Protein AF-A0A833W4U7-F1 (afdb_monomer_lite)

Radius of gyration: 26.07 Å; chains: 1; bounding box: 66×63×55 Å

Structure (mmCIF, N/CA/C/O backbone):
data_AF-A0A833W4U7-F1
#
_entry.id   AF-A0A833W4U7-F1
#
loop_
_atom_site.group_PDB
_atom_site.id
_atom_site.type_symbol
_atom_site.label_atom_id
_atom_site.label_alt_id
_atom_site.label_comp_id
_atom_site.label_asym_id
_atom_site.label_entity_id
_atom_site.label_seq_id
_atom_site.pdbx_PDB_ins_code
_atom_site.Cartn_x
_atom_site.Cartn_y
_atom_site.Cartn_z
_atom_site.occupancy
_atom_site.B_iso_or_equiv
_atom_site.auth_seq_id
_atom_site.auth_comp_id
_atom_site.auth_asym_id
_atom_site.auth_atom_id
_atom_site.pdbx_PDB_model_num
ATOM 1 N N . MET A 1 1 ? 16.960 50.037 26.864 1.00 48.12 1 MET A N 1
ATOM 2 C CA . MET A 1 1 ? 17.198 49.458 25.520 1.00 48.12 1 MET A CA 1
ATOM 3 C C . MET A 1 1 ? 17.362 47.938 25.607 1.00 48.12 1 MET A C 1
ATOM 5 O O . MET A 1 1 ? 18.476 47.446 25.535 1.00 48.12 1 MET A O 1
ATOM 9 N N . ARG A 1 2 ? 16.280 47.181 25.838 1.00 50.53 2 ARG A N 1
ATOM 10 C CA . ARG A 1 2 ? 16.317 45.699 25.895 1.00 50.53 2 ARG A CA 1
ATOM 11 C C . ARG A 1 2 ? 15.003 45.027 25.456 1.00 50.53 2 ARG A C 1
ATOM 13 O O . ARG A 1 2 ? 14.808 43.851 25.710 1.00 50.53 2 ARG A O 1
ATOM 20 N N . ALA A 1 3 ? 14.108 45.773 24.803 1.00 47.53 3 ALA A N 1
ATOM 21 C CA . ALA A 1 3 ? 12.768 45.298 24.440 1.00 47.53 3 ALA A CA 1
ATOM 22 C C . ALA A 1 3 ? 12.472 45.336 22.927 1.00 47.53 3 ALA A C 1
ATOM 24 O O . ALA A 1 3 ? 11.392 44.942 22.513 1.00 47.53 3 ALA A O 1
ATOM 25 N N . LEU A 1 4 ? 13.416 45.790 22.090 1.00 47.94 4 LEU A N 1
ATOM 26 C CA . LEU A 1 4 ? 13.201 45.953 20.641 1.00 47.94 4 LEU A CA 1
ATOM 27 C C . LEU A 1 4 ? 13.867 44.869 19.778 1.00 47.94 4 LEU A C 1
ATOM 29 O O . LEU A 1 4 ? 13.589 44.787 18.589 1.00 47.94 4 LEU A O 1
ATOM 33 N N . THR A 1 5 ? 14.696 43.998 20.357 1.00 47.94 5 THR A N 1
ATOM 34 C CA . THR A 1 5 ? 15.354 42.891 19.638 1.00 47.94 5 THR A CA 1
ATOM 35 C C . THR A 1 5 ? 14.557 41.584 19.645 1.00 47.94 5 THR A C 1
ATOM 37 O O . THR A 1 5 ? 14.839 40.706 18.838 1.00 47.94 5 THR A O 1
ATOM 40 N N . GLY A 1 6 ? 13.544 41.446 20.509 1.00 42.03 6 GLY A N 1
ATOM 41 C CA . GLY A 1 6 ? 12.733 40.224 20.604 1.00 42.03 6 GLY A CA 1
ATOM 42 C C . GLY A 1 6 ? 11.617 40.114 19.559 1.0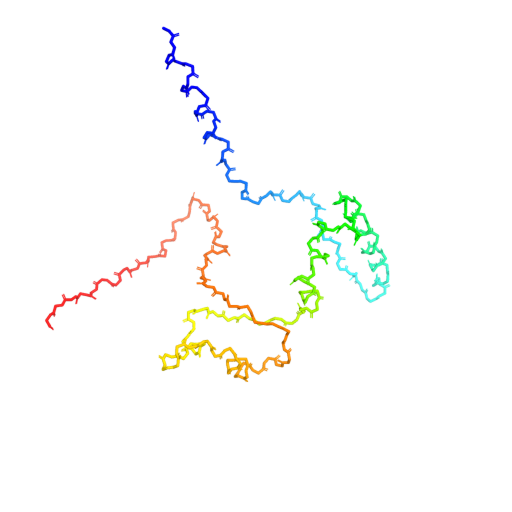0 42.03 6 GLY A C 1
ATOM 43 O O . GLY A 1 6 ? 11.204 39.008 19.228 1.00 42.03 6 GLY A O 1
ATOM 44 N N . LEU A 1 7 ? 11.145 41.240 19.009 1.00 46.03 7 LEU A N 1
ATOM 45 C CA . LEU A 1 7 ? 10.018 41.231 18.068 1.00 46.03 7 LEU A CA 1
ATOM 46 C C . LEU A 1 7 ? 10.427 40.878 16.629 1.00 46.03 7 LEU A C 1
ATOM 48 O O . LEU A 1 7 ? 9.620 40.325 15.892 1.00 46.03 7 LEU A O 1
ATOM 52 N N . TYR A 1 8 ? 11.674 41.144 16.227 1.00 44.81 8 TYR A N 1
ATOM 53 C CA . TYR A 1 8 ? 12.129 40.882 14.854 1.00 44.81 8 TYR A CA 1
ATOM 54 C C . TYR A 1 8 ? 12.383 39.397 14.563 1.00 44.81 8 TYR A C 1
ATOM 56 O O . TYR A 1 8 ? 12.218 38.957 13.428 1.00 44.81 8 TYR A O 1
ATOM 64 N N . LEU A 1 9 ? 12.729 38.605 15.582 1.00 46.12 9 LEU A N 1
ATOM 65 C CA . LEU A 1 9 ? 12.967 37.165 15.425 1.00 46.12 9 LEU A CA 1
ATOM 66 C C . LEU A 1 9 ? 11.673 36.344 15.338 1.00 46.12 9 LEU A C 1
ATOM 68 O O . LEU A 1 9 ? 11.691 35.241 14.801 1.00 46.12 9 LEU A O 1
ATOM 72 N N . SER A 1 10 ? 10.545 36.876 15.818 1.00 47.38 10 SER A N 1
ATOM 73 C CA . SER A 1 10 ? 9.268 36.155 15.777 1.00 47.38 10 SER A CA 1
ATOM 74 C C . SER A 1 10 ? 8.537 36.347 14.444 1.00 47.38 10 SER A C 1
ATOM 76 O O . SER A 1 10 ? 7.997 35.385 13.904 1.00 47.38 10 SER A O 1
ATOM 78 N N . THR A 1 11 ? 8.606 37.534 13.833 1.00 44.72 11 THR A N 1
ATOM 79 C CA . THR A 1 11 ? 7.964 37.782 12.528 1.00 44.72 11 THR A CA 1
ATOM 80 C C . THR A 1 11 ? 8.690 37.094 11.366 1.00 44.72 11 THR A C 1
ATOM 82 O O . THR A 1 11 ? 8.047 36.703 10.395 1.00 44.72 11 THR A O 1
ATOM 85 N N . ALA A 1 12 ? 10.007 36.881 11.470 1.00 45.41 12 ALA A N 1
ATOM 86 C CA . ALA A 1 12 ? 10.773 36.136 10.465 1.00 45.41 12 ALA A CA 1
ATOM 87 C C . ALA A 1 12 ? 10.444 34.630 10.460 1.00 45.41 12 ALA A C 1
ATOM 89 O O . ALA A 1 12 ? 10.507 33.988 9.415 1.00 45.41 12 ALA A O 1
ATOM 90 N N . CYS A 1 13 ? 10.043 34.072 11.608 1.00 42.56 13 CYS A N 1
ATOM 91 C CA . CYS A 1 13 ? 9.718 32.650 11.732 1.00 42.56 13 CYS A CA 1
ATOM 92 C C . CYS A 1 13 ? 8.318 32.318 11.175 1.00 42.56 13 CYS A C 1
ATOM 94 O O . CYS A 1 13 ? 8.082 31.221 10.675 1.00 42.56 13 CYS A O 1
ATOM 96 N N . CYS A 1 14 ? 7.395 33.284 11.192 1.00 44.03 14 CYS A N 1
ATOM 97 C CA . CYS A 1 14 ? 6.010 33.063 10.765 1.00 44.03 14 CYS A CA 1
ATOM 98 C C . CYS A 1 14 ? 5.773 33.192 9.249 1.00 44.03 14 CYS A C 1
ATOM 100 O O . CYS A 1 14 ? 4.715 32.785 8.779 1.00 44.03 14 CYS A O 1
ATOM 102 N N . LEU A 1 15 ? 6.725 33.719 8.468 1.00 42.41 15 LEU A N 1
ATOM 103 C CA . LEU A 1 15 ? 6.585 33.839 7.004 1.00 42.41 15 LEU A CA 1
ATOM 104 C C . LEU A 1 15 ? 7.167 32.649 6.220 1.00 42.41 15 LEU A C 1
ATOM 106 O O . LEU A 1 15 ? 6.904 32.529 5.027 1.00 42.41 15 LEU A O 1
ATOM 110 N N . PHE A 1 16 ? 7.905 31.750 6.880 1.00 44.34 16 PHE A N 1
ATOM 111 C CA . PHE A 1 16 ? 8.510 30.563 6.257 1.00 44.34 16 PHE A CA 1
ATOM 112 C C . PHE A 1 16 ? 7.747 29.259 6.507 1.00 44.34 16 PHE A C 1
ATOM 114 O O . PHE A 1 16 ? 8.190 28.196 6.090 1.00 44.34 16 PHE A O 1
ATOM 121 N N . SER A 1 17 ? 6.576 29.323 7.140 1.00 46.34 17 SER A N 1
ATOM 122 C CA . SER A 1 17 ? 5.628 28.203 7.146 1.00 46.34 17 SER A CA 1
ATOM 123 C C . SER A 1 17 ? 4.659 28.338 5.972 1.00 46.34 17 SER A C 1
ATOM 125 O O . SER A 1 17 ? 3.443 28.302 6.139 1.00 46.34 17 SER A O 1
ATOM 127 N N . GLN A 1 18 ? 5.200 28.537 4.768 1.00 48.88 18 GLN A N 1
ATOM 128 C CA . GLN A 1 18 ? 4.461 28.178 3.568 1.00 48.88 18 GLN A CA 1
ATOM 129 C C . GLN A 1 18 ? 4.482 26.659 3.524 1.00 48.88 18 GLN A C 1
ATOM 131 O O . GLN A 1 18 ? 5.522 26.031 3.353 1.00 48.88 18 GLN A O 1
ATOM 136 N N . THR A 1 19 ? 3.319 26.085 3.787 1.00 45.78 19 THR A N 1
ATOM 137 C CA . THR A 1 19 ? 2.992 24.697 3.505 1.00 45.78 19 THR A CA 1
ATOM 138 C C . THR A 1 19 ? 3.565 24.311 2.143 1.00 45.78 19 THR A C 1
ATOM 140 O O . THR A 1 19 ? 3.037 24.743 1.119 1.00 45.78 19 THR A O 1
ATOM 143 N N . LEU A 1 20 ? 4.632 23.507 2.132 1.00 44.91 20 LEU A N 1
ATOM 144 C CA . LEU A 1 20 ? 5.061 22.753 0.957 1.00 44.91 20 LEU A CA 1
ATOM 145 C C . LEU A 1 20 ? 3.988 21.693 0.696 1.00 44.91 20 LEU A C 1
ATOM 147 O O . LEU A 1 20 ? 4.096 20.536 1.093 1.00 44.91 20 LEU A O 1
ATOM 151 N N . ALA A 1 21 ? 2.876 22.133 0.121 1.00 44.81 21 ALA A N 1
ATOM 152 C CA . ALA A 1 21 ? 1.907 21.244 -0.473 1.00 44.81 21 ALA A CA 1
ATOM 153 C C . ALA A 1 21 ? 2.504 20.807 -1.812 1.00 44.81 21 ALA A C 1
ATOM 155 O O . ALA A 1 21 ? 2.466 21.580 -2.759 1.00 44.81 21 ALA A O 1
ATOM 156 N N . TRP A 1 22 ? 3.061 19.593 -1.836 1.00 41.66 22 TRP A N 1
ATOM 157 C CA . TRP A 1 22 ? 3.502 18.857 -3.026 1.00 41.66 22 TRP A CA 1
ATOM 158 C C . TRP A 1 22 ? 4.467 19.626 -3.940 1.00 41.66 22 TRP A C 1
ATOM 160 O O . TRP A 1 22 ? 4.044 20.411 -4.784 1.00 41.66 22 TRP A O 1
ATOM 170 N N . ASP A 1 23 ? 5.770 19.346 -3.818 1.00 47.72 23 ASP A N 1
ATOM 171 C CA . ASP A 1 23 ? 6.749 19.803 -4.809 1.00 47.72 23 ASP A CA 1
ATOM 172 C C . ASP A 1 23 ? 6.281 19.398 -6.211 1.00 47.72 23 ASP A C 1
ATOM 174 O O . ASP A 1 23 ? 6.003 18.226 -6.490 1.00 47.72 23 ASP A O 1
ATOM 178 N N . GLN A 1 24 ? 6.149 20.393 -7.087 1.00 47.22 24 GLN A N 1
ATOM 179 C CA . GLN A 1 24 ? 5.761 20.179 -8.469 1.00 47.22 24 GLN A CA 1
ATOM 180 C C . GLN A 1 24 ? 6.850 19.326 -9.124 1.00 47.22 24 GLN A C 1
ATOM 182 O O . GLN A 1 24 ? 8.008 19.736 -9.226 1.00 47.22 24 GLN A O 1
ATOM 187 N N . LYS A 1 25 ? 6.482 18.102 -9.506 1.00 54.19 25 LYS A N 1
ATOM 188 C CA . LYS A 1 25 ? 7.412 17.137 -10.086 1.00 54.19 25 LYS A CA 1
ATOM 189 C C . LYS A 1 25 ? 8.017 17.739 -11.371 1.00 54.19 25 LYS A C 1
ATOM 191 O O . LYS A 1 25 ? 7.241 18.232 -12.191 1.00 54.19 25 LYS A O 1
ATOM 196 N N . PRO A 1 26 ? 9.351 17.742 -11.558 1.00 52.53 26 PRO A N 1
ATOM 197 C CA . PRO A 1 26 ? 9.969 18.317 -12.752 1.00 52.53 26 PRO A CA 1
ATOM 198 C C . PRO A 1 26 ? 9.456 17.652 -14.036 1.00 52.53 26 PRO A C 1
ATOM 200 O O . PRO A 1 26 ? 9.207 16.444 -14.053 1.00 52.53 26 PRO A O 1
ATOM 203 N N . ASP A 1 27 ? 9.345 18.411 -15.127 1.00 48.62 27 ASP A N 1
ATOM 204 C CA . ASP A 1 27 ? 9.022 17.839 -16.437 1.00 48.62 27 ASP A CA 1
ATOM 205 C C . ASP A 1 27 ? 10.078 16.784 -16.827 1.00 48.62 27 ASP A C 1
ATOM 207 O O . ASP A 1 27 ? 11.283 17.039 -16.773 1.00 48.62 27 ASP A O 1
ATOM 211 N N . GLY A 1 28 ? 9.624 15.575 -17.183 1.00 56.00 28 GLY A N 1
ATOM 212 C CA . GLY A 1 28 ? 10.479 14.422 -17.512 1.00 56.00 28 GLY A CA 1
ATOM 213 C C . GLY A 1 28 ? 10.723 13.426 -16.368 1.00 56.00 28 GLY A C 1
ATOM 214 O O . GLY A 1 28 ? 11.429 12.435 -16.560 1.00 56.00 28 GLY A O 1
ATOM 215 N N . TYR A 1 29 ? 10.139 13.642 -15.187 1.00 51.25 29 TYR A N 1
ATOM 216 C CA . TYR A 1 29 ? 10.321 12.757 -14.036 1.00 51.25 29 TYR A CA 1
ATOM 217 C C . TYR A 1 29 ? 9.330 11.565 -14.068 1.00 51.25 29 TYR A C 1
ATOM 219 O O . TYR A 1 29 ? 8.189 11.638 -13.608 1.00 51.25 29 TYR A O 1
ATOM 227 N N . GLU A 1 30 ? 9.838 10.434 -14.565 1.00 62.41 30 GLU A N 1
ATOM 228 C CA . GLU A 1 30 ? 9.412 9.050 -14.272 1.00 62.41 30 GLU A CA 1
ATOM 229 C C . GLU A 1 30 ? 8.052 8.568 -14.795 1.00 62.41 30 GLU A C 1
ATOM 231 O O . GLU A 1 30 ? 7.191 8.132 -14.029 1.00 62.41 30 GLU A O 1
ATOM 236 N N . VAL A 1 31 ? 7.908 8.467 -16.110 1.00 64.19 31 VAL A N 1
ATOM 237 C CA . VAL A 1 31 ? 7.174 7.321 -16.654 1.00 64.19 31 VAL A CA 1
ATOM 238 C C . VAL A 1 31 ? 8.063 6.729 -17.735 1.00 64.19 31 VAL A C 1
ATOM 240 O O . VAL A 1 31 ? 8.285 7.362 -18.759 1.00 64.19 31 VAL A O 1
ATOM 243 N N . ILE A 1 32 ? 8.653 5.551 -17.488 1.00 69.50 32 ILE A N 1
ATOM 244 C CA . ILE A 1 32 ? 9.134 4.752 -18.618 1.00 69.50 32 ILE A CA 1
ATOM 245 C C . ILE A 1 32 ? 7.876 4.331 -19.360 1.00 69.50 32 ILE A C 1
ATOM 247 O O . ILE A 1 32 ? 7.033 3.640 -18.781 1.00 69.50 32 ILE A O 1
ATOM 251 N N . ASP A 1 33 ? 7.755 4.781 -20.605 1.00 79.94 33 ASP A N 1
ATOM 252 C CA . ASP A 1 33 ? 6.638 4.427 -21.470 1.00 79.94 33 ASP A CA 1
ATOM 253 C C . ASP A 1 33 ? 6.445 2.910 -21.507 1.00 79.94 33 ASP A C 1
ATOM 255 O O . ASP A 1 33 ? 7.392 2.132 -21.355 1.00 79.94 33 ASP A O 1
ATOM 259 N N . GLY A 1 34 ? 5.195 2.479 -21.670 1.00 82.94 34 GLY A N 1
ATOM 260 C CA . GLY A 1 34 ? 4.898 1.065 -21.863 1.00 82.94 34 GLY A CA 1
ATOM 261 C C . GLY A 1 34 ? 5.641 0.503 -23.084 1.00 82.94 34 GLY A C 1
ATOM 262 O O . GLY A 1 34 ? 6.046 1.258 -23.965 1.00 82.94 34 GLY A O 1
ATOM 263 N N . PRO A 1 35 ? 5.836 -0.822 -23.162 1.00 89.75 35 PRO A N 1
ATOM 264 C CA . PRO A 1 35 ? 6.422 -1.425 -24.351 1.00 89.75 35 PRO A CA 1
ATOM 265 C C . PRO A 1 35 ? 5.537 -1.153 -25.580 1.00 89.75 35 PRO A C 1
ATOM 267 O O . PRO A 1 35 ? 4.326 -1.356 -25.519 1.00 89.75 35 PRO A O 1
ATOM 270 N N . ASP A 1 36 ? 6.149 -0.757 -26.700 1.00 87.75 36 ASP A N 1
ATOM 271 C CA . ASP A 1 36 ? 5.459 -0.494 -27.979 1.00 87.75 36 ASP A CA 1
ATOM 272 C C . ASP A 1 36 ? 4.732 -1.724 -28.567 1.00 87.75 36 ASP A C 1
ATOM 274 O O . ASP A 1 36 ? 3.884 -1.593 -29.449 1.00 87.75 36 ASP A O 1
ATOM 278 N N . GLY A 1 37 ? 5.061 -2.927 -28.085 1.00 90.12 37 GLY A N 1
ATOM 279 C CA . GLY A 1 37 ? 4.506 -4.191 -28.551 1.00 90.12 37 GLY A CA 1
ATOM 280 C C . GLY A 1 37 ? 5.048 -5.387 -27.760 1.00 90.12 37 GLY A C 1
ATOM 281 O O . GLY A 1 37 ? 5.981 -5.244 -26.963 1.00 90.12 37 GLY A O 1
ATOM 282 N N . PRO A 1 38 ? 4.485 -6.594 -27.940 1.00 92.00 38 PRO A N 1
ATOM 283 C CA . PRO A 1 38 ? 4.936 -7.802 -27.243 1.00 92.00 38 PRO A CA 1
ATOM 284 C C . PRO A 1 38 ? 6.439 -8.095 -27.403 1.00 92.00 38 PRO A C 1
ATOM 286 O O . PRO A 1 38 ? 7.082 -8.582 -26.475 1.00 92.00 38 PRO A O 1
ATOM 289 N N . GLU A 1 39 ? 7.012 -7.768 -28.558 1.00 93.88 39 GLU A N 1
ATOM 290 C CA . GLU A 1 39 ? 8.422 -7.960 -28.901 1.00 93.88 39 GLU A CA 1
ATOM 291 C C . GLU A 1 39 ? 9.380 -7.023 -28.149 1.00 93.88 39 GLU A C 1
ATOM 293 O O . GLU A 1 39 ? 10.552 -7.358 -27.969 1.00 93.88 39 GLU A O 1
ATOM 298 N N . SER A 1 40 ? 8.901 -5.869 -27.669 1.00 91.62 40 SER A N 1
ATOM 299 C CA . SER A 1 40 ? 9.720 -4.886 -26.947 1.00 91.62 40 SER A CA 1
ATOM 300 C C . SER A 1 40 ? 9.668 -5.053 -25.425 1.00 91.62 40 SER A C 1
ATOM 302 O O . SER A 1 40 ? 10.451 -4.423 -24.709 1.00 91.62 40 SER A O 1
ATOM 304 N N . VAL A 1 41 ? 8.830 -5.966 -24.913 1.00 92.81 41 VAL A N 1
ATOM 305 C CA . VAL A 1 41 ? 8.639 -6.226 -23.473 1.00 92.81 41 VAL A CA 1
ATOM 306 C C . VAL A 1 41 ? 9.953 -6.534 -22.757 1.00 92.81 41 VAL A C 1
ATOM 308 O O . VAL A 1 41 ? 10.196 -6.024 -21.663 1.00 92.81 41 VAL A O 1
ATOM 311 N N . ASP A 1 42 ? 10.832 -7.339 -23.353 1.00 94.31 42 ASP A N 1
ATOM 312 C CA . ASP A 1 42 ? 12.094 -7.699 -22.702 1.00 94.31 42 ASP A CA 1
ATOM 313 C C . ASP A 1 42 ? 13.080 -6.528 -22.652 1.00 94.31 42 ASP A C 1
ATOM 315 O O . ASP A 1 42 ? 13.815 -6.378 -21.672 1.00 94.31 42 ASP A O 1
ATOM 319 N N . ALA A 1 43 ? 13.093 -5.675 -23.679 1.00 89.06 43 ALA A N 1
ATOM 320 C CA . ALA A 1 43 ? 13.882 -4.446 -23.668 1.00 89.06 43 ALA A CA 1
ATOM 321 C C . ALA A 1 43 ? 13.349 -3.462 -22.619 1.00 89.06 43 ALA A C 1
ATOM 323 O O . ALA A 1 43 ? 14.121 -2.946 -21.809 1.00 89.06 43 ALA A O 1
ATOM 324 N N . TRP A 1 44 ? 12.029 -3.294 -22.564 1.00 90.25 44 TRP A N 1
ATOM 325 C CA . TRP A 1 44 ? 11.346 -2.485 -21.562 1.00 90.25 44 TRP A CA 1
ATOM 326 C C . TRP A 1 44 ? 11.641 -2.958 -20.127 1.00 90.25 44 TRP A C 1
ATOM 328 O O . TRP A 1 44 ? 12.065 -2.161 -19.291 1.00 90.25 44 TRP A O 1
ATOM 338 N N . ARG A 1 45 ? 11.558 -4.268 -19.843 1.00 91.81 45 ARG A N 1
ATOM 339 C CA . ARG A 1 45 ? 11.909 -4.846 -18.527 1.00 91.81 45 ARG A CA 1
ATOM 340 C C . ARG A 1 45 ? 13.355 -4.564 -18.116 1.00 91.81 45 ARG A C 1
ATOM 342 O O . ARG A 1 45 ? 13.619 -4.288 -16.941 1.00 91.81 45 ARG A O 1
ATOM 349 N N . ARG A 1 46 ? 14.304 -4.636 -19.060 1.00 90.44 46 ARG A N 1
ATOM 350 C CA . ARG A 1 46 ? 15.716 -4.306 -18.797 1.00 90.44 46 ARG A CA 1
ATOM 351 C C . ARG A 1 46 ? 15.879 -2.833 -18.438 1.00 90.44 46 ARG A C 1
ATOM 353 O O . ARG A 1 46 ? 16.529 -2.536 -17.436 1.00 90.44 46 ARG A O 1
ATOM 360 N N . ASN A 1 47 ? 15.246 -1.942 -19.198 1.00 86.69 47 ASN A N 1
ATOM 361 C CA . ASN A 1 47 ? 15.248 -0.508 -18.910 1.00 86.69 47 ASN A CA 1
ATOM 362 C C . ASN A 1 47 ? 14.651 -0.228 -17.527 1.00 86.69 47 ASN A C 1
ATOM 364 O O . ASN A 1 47 ? 15.227 0.533 -16.752 1.00 86.69 47 ASN A O 1
ATOM 368 N N . TRP A 1 48 ? 13.568 -0.921 -17.168 1.00 87.69 48 TRP A N 1
ATOM 369 C CA . TRP A 1 48 ? 12.928 -0.746 -15.868 1.00 87.69 48 TRP A CA 1
ATOM 370 C C . TRP A 1 48 ? 13.798 -1.211 -14.703 1.00 87.69 48 TRP A C 1
ATOM 372 O O . TRP A 1 48 ? 13.908 -0.539 -13.679 1.00 87.69 48 TRP A O 1
ATOM 382 N N . THR A 1 49 ? 14.498 -2.330 -14.890 1.00 89.62 49 THR A N 1
ATOM 383 C CA . THR A 1 49 ? 15.478 -2.835 -13.920 1.00 89.62 49 THR A CA 1
ATOM 384 C C . THR A 1 49 ? 16.638 -1.853 -13.734 1.00 89.62 49 THR A C 1
ATOM 386 O O . THR A 1 49 ? 17.065 -1.608 -12.603 1.00 89.62 49 THR A O 1
ATOM 389 N N . ALA A 1 50 ? 17.138 -1.270 -14.829 1.00 87.88 50 ALA A N 1
ATOM 390 C CA . ALA A 1 50 ? 18.209 -0.279 -14.792 1.00 87.88 50 ALA A CA 1
ATOM 391 C C . ALA A 1 50 ? 17.769 1.004 -14.074 1.00 87.88 50 ALA A C 1
ATOM 393 O O . ALA A 1 50 ? 18.462 1.455 -13.164 1.00 87.88 50 ALA A O 1
ATOM 394 N N . TRP A 1 51 ? 16.597 1.540 -14.418 1.00 86.69 51 TRP A N 1
ATOM 395 C CA . TRP A 1 51 ? 16.025 2.711 -13.753 1.00 86.69 51 TRP A CA 1
ATOM 396 C C . TRP A 1 51 ? 15.799 2.468 -12.260 1.00 86.69 51 TRP A C 1
ATOM 398 O O . TRP A 1 51 ? 16.286 3.245 -11.446 1.00 86.69 51 TRP A O 1
ATOM 408 N N . LYS A 1 52 ? 15.188 1.337 -11.880 1.00 87.69 52 LYS A N 1
ATOM 409 C CA . LYS A 1 52 ? 14.997 0.968 -10.469 1.00 87.69 52 LYS A CA 1
ATOM 410 C C . LYS A 1 52 ? 16.324 0.970 -9.710 1.00 87.69 52 LYS A C 1
ATOM 412 O O . LYS A 1 52 ? 16.395 1.466 -8.591 1.00 87.69 52 LYS A O 1
ATOM 417 N N . LYS A 1 53 ? 17.390 0.423 -10.304 1.00 87.19 53 LYS A N 1
ATOM 418 C CA . LYS A 1 53 ? 18.724 0.435 -9.691 1.00 87.19 53 LYS A CA 1
ATOM 419 C C . LYS A 1 53 ? 19.243 1.861 -9.492 1.00 87.19 53 LYS A C 1
ATOM 421 O O . LYS A 1 53 ? 19.797 2.144 -8.434 1.00 87.19 53 LYS A O 1
ATOM 426 N N . MET A 1 54 ? 19.071 2.733 -10.485 1.00 87.88 54 MET A N 1
ATOM 427 C CA . MET A 1 54 ? 19.474 4.137 -10.388 1.00 87.88 54 MET A CA 1
ATOM 428 C C . MET A 1 54 ? 18.692 4.871 -9.296 1.00 87.88 54 MET A C 1
ATOM 430 O O . MET A 1 54 ? 19.316 5.523 -8.468 1.00 87.88 54 MET A O 1
ATOM 434 N N . GLU A 1 55 ? 17.373 4.688 -9.216 1.00 85.88 55 GLU A N 1
ATOM 435 C CA . GLU A 1 55 ? 16.538 5.318 -8.184 1.00 85.88 55 GLU A CA 1
ATOM 436 C C . GLU A 1 55 ? 16.915 4.897 -6.767 1.00 85.88 55 GLU A C 1
ATOM 438 O O . GLU A 1 55 ? 17.001 5.729 -5.864 1.00 85.88 55 GLU A O 1
ATOM 443 N N . LEU A 1 56 ? 17.200 3.611 -6.551 1.00 86.56 56 LEU A N 1
ATOM 444 C CA . LEU A 1 56 ? 17.663 3.145 -5.244 1.00 86.56 56 LEU A CA 1
ATOM 445 C C . LEU A 1 56 ? 18.994 3.809 -4.854 1.00 86.56 56 LEU A C 1
ATOM 447 O O . LEU A 1 56 ? 19.183 4.157 -3.690 1.00 86.56 56 LEU A O 1
ATOM 451 N N . ILE A 1 57 ? 19.898 4.034 -5.813 1.00 85.62 57 ILE A N 1
ATOM 452 C CA . ILE A 1 57 ? 21.165 4.742 -5.573 1.00 85.62 57 ILE A CA 1
ATOM 453 C C . ILE A 1 57 ? 20.915 6.231 -5.291 1.00 85.62 57 ILE A C 1
ATOM 455 O O . ILE A 1 57 ? 21.444 6.750 -4.306 1.00 85.62 57 ILE A O 1
ATOM 459 N N . THR A 1 58 ? 20.101 6.908 -6.108 1.00 84.88 58 THR A N 1
ATOM 460 C CA . THR A 1 58 ? 19.748 8.333 -5.957 1.00 84.88 58 THR A CA 1
ATOM 461 C C . THR A 1 58 ? 19.132 8.608 -4.589 1.00 84.88 58 THR A C 1
ATOM 463 O O . THR A 1 58 ? 19.565 9.519 -3.882 1.00 84.88 58 THR A O 1
ATOM 466 N N . ASN A 1 59 ? 18.200 7.753 -4.167 1.00 83.81 59 ASN A N 1
ATOM 467 C CA . ASN A 1 59 ? 17.520 7.853 -2.877 1.00 83.81 59 ASN A CA 1
ATOM 468 C C . ASN A 1 59 ? 18.356 7.310 -1.705 1.00 83.81 59 ASN A C 1
ATOM 470 O O . ASN A 1 59 ? 17.864 7.248 -0.580 1.00 83.81 59 ASN A O 1
ATOM 474 N N . ARG A 1 60 ? 19.620 6.920 -1.950 1.00 85.94 60 ARG A N 1
ATOM 475 C CA . ARG A 1 60 ? 20.550 6.344 -0.959 1.00 85.94 60 ARG A CA 1
ATOM 476 C C . ARG A 1 60 ? 19.930 5.180 -0.185 1.00 85.94 60 ARG A C 1
ATOM 478 O O . ARG A 1 60 ? 20.197 4.992 1.001 1.00 85.94 60 ARG A O 1
ATOM 485 N N . TYR A 1 61 ? 19.089 4.406 -0.862 1.00 84.94 61 TYR A N 1
ATOM 486 C CA . TYR A 1 61 ? 18.390 3.287 -0.268 1.00 84.94 61 TYR A CA 1
ATOM 487 C C . TYR A 1 61 ? 19.392 2.208 0.150 1.00 84.94 61 TYR A C 1
ATOM 489 O O . TYR A 1 61 ? 20.156 1.695 -0.671 1.00 84.94 61 TYR A O 1
ATOM 497 N N . ASN A 1 62 ? 19.351 1.828 1.426 1.00 85.62 62 ASN A N 1
ATOM 498 C CA . ASN A 1 62 ? 20.114 0.711 1.960 1.00 85.62 62 ASN A CA 1
ATOM 499 C C . ASN A 1 62 ? 19.144 -0.373 2.470 1.00 85.62 62 ASN A C 1
ATOM 501 O O . ASN A 1 62 ? 18.414 -0.129 3.437 1.00 85.62 62 ASN A O 1
ATOM 505 N N . PRO A 1 63 ? 19.132 -1.574 1.862 1.00 82.75 63 PRO A N 1
ATOM 506 C CA . PRO A 1 63 ? 18.256 -2.663 2.289 1.00 82.75 63 PRO A CA 1
ATOM 507 C C . PRO A 1 63 ? 18.625 -3.237 3.661 1.00 82.75 63 PRO A C 1
ATOM 509 O O . PRO A 1 63 ? 17.807 -3.930 4.244 1.00 82.75 63 PRO A O 1
ATOM 512 N N . ASN A 1 64 ? 19.819 -2.964 4.193 1.00 84.38 64 ASN A N 1
ATOM 513 C CA . ASN A 1 64 ? 20.262 -3.458 5.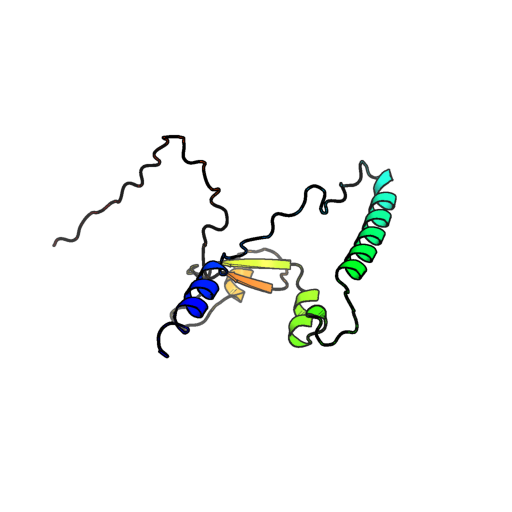503 1.00 84.38 64 ASN A CA 1
ATOM 514 C C . ASN A 1 64 ? 20.177 -2.392 6.610 1.00 84.38 64 ASN A C 1
ATOM 516 O O . ASN A 1 64 ? 20.628 -2.633 7.727 1.00 84.38 64 ASN A O 1
ATOM 520 N N . ASP A 1 65 ? 19.656 -1.200 6.311 1.00 83.81 65 ASP A N 1
ATOM 521 C CA . ASP A 1 65 ? 19.516 -0.133 7.303 1.00 83.81 65 ASP A CA 1
ATOM 522 C C . ASP A 1 65 ? 18.353 -0.432 8.264 1.00 83.81 65 ASP A C 1
ATOM 524 O O . ASP A 1 65 ? 17.231 -0.701 7.832 1.00 83.81 65 ASP A O 1
ATOM 528 N N . SER A 1 66 ? 18.609 -0.375 9.572 1.00 70.25 66 SER A N 1
ATOM 529 C CA . SER A 1 66 ? 17.602 -0.608 10.611 1.00 70.25 66 SER A CA 1
ATOM 530 C C . SER A 1 66 ? 16.572 0.521 10.732 1.00 70.25 66 SER A C 1
ATOM 532 O O . SER A 1 66 ? 15.519 0.307 11.327 1.00 70.25 66 SER A O 1
ATOM 534 N N . PHE A 1 67 ? 16.850 1.709 10.182 1.00 67.25 67 PHE A N 1
ATOM 535 C CA . PHE A 1 67 ? 15.904 2.834 10.119 1.00 67.25 67 PHE A CA 1
ATOM 536 C C . PHE A 1 67 ? 15.124 2.892 8.800 1.00 67.25 67 PHE A C 1
ATOM 538 O O . PHE A 1 67 ? 14.349 3.821 8.567 1.00 67.25 67 PHE A O 1
ATOM 545 N N . ASN A 1 68 ? 15.294 1.891 7.937 1.00 80.19 68 ASN A N 1
ATOM 546 C CA . ASN A 1 68 ? 14.497 1.749 6.734 1.00 80.19 68 ASN A CA 1
ATOM 547 C C . ASN A 1 68 ? 13.069 1.316 7.098 1.00 80.19 68 ASN A C 1
ATOM 549 O O . ASN A 1 68 ? 12.885 0.302 7.771 1.00 80.19 68 ASN A O 1
ATOM 553 N N . VAL A 1 69 ? 12.055 2.045 6.614 1.00 80.19 69 VAL A N 1
ATOM 554 C CA . VAL A 1 69 ? 10.637 1.722 6.857 1.00 80.19 69 VAL A CA 1
ATOM 555 C C . VAL A 1 69 ? 10.289 0.289 6.443 1.00 80.19 69 VAL A C 1
ATOM 557 O O . VAL A 1 69 ? 9.506 -0.364 7.120 1.00 80.19 69 VAL A O 1
ATOM 560 N N . TYR A 1 70 ? 10.942 -0.243 5.405 1.00 82.81 70 TYR A N 1
ATOM 561 C CA . TYR A 1 70 ? 10.736 -1.614 4.938 1.00 82.81 70 TYR A CA 1
ATOM 562 C C . TYR A 1 70 ? 11.404 -2.676 5.820 1.00 82.81 70 TYR A C 1
ATOM 564 O O . TYR A 1 70 ? 11.125 -3.853 5.644 1.00 82.81 70 TYR A O 1
ATOM 572 N N . ASN A 1 71 ? 12.256 -2.306 6.778 1.00 86.12 71 ASN A N 1
ATOM 573 C CA . ASN A 1 71 ? 12.908 -3.242 7.704 1.00 86.12 71 ASN A CA 1
ATOM 574 C C . ASN A 1 71 ? 12.297 -3.212 9.110 1.00 86.12 71 ASN A C 1
ATOM 576 O O . ASN A 1 71 ? 12.694 -3.987 9.980 1.00 86.12 71 ASN A O 1
ATOM 580 N N . ILE A 1 72 ? 11.305 -2.350 9.348 1.00 88.19 72 ILE A N 1
ATOM 581 C CA . ILE A 1 72 ? 10.595 -2.294 10.625 1.00 88.19 72 ILE A CA 1
ATOM 582 C C . ILE A 1 72 ? 9.759 -3.569 10.767 1.00 88.19 72 ILE A C 1
ATOM 584 O O . ILE A 1 72 ? 8.856 -3.827 9.963 1.00 88.19 72 ILE A O 1
ATOM 588 N N . GLN A 1 73 ? 10.037 -4.360 11.808 1.00 87.94 73 GLN A N 1
ATOM 589 C CA . GLN A 1 73 ? 9.409 -5.666 12.040 1.00 87.94 73 GLN A CA 1
ATOM 590 C C . GLN A 1 73 ? 7.873 -5.586 12.071 1.00 87.94 73 GLN A C 1
ATOM 592 O O . GLN A 1 73 ? 7.187 -6.444 11.519 1.00 87.94 73 GLN A O 1
ATOM 597 N N . GLN A 1 74 ? 7.329 -4.529 12.674 1.00 88.56 74 GLN A N 1
ATOM 598 C CA . GLN A 1 74 ? 5.893 -4.281 12.815 1.00 88.56 74 GLN A CA 1
ATOM 599 C C . GLN A 1 74 ? 5.197 -3.976 11.480 1.00 88.56 74 GLN A C 1
ATOM 601 O O . GLN A 1 74 ? 3.974 -4.032 11.409 1.00 88.56 74 GLN A O 1
ATOM 606 N N . THR A 1 75 ? 5.955 -3.656 10.427 1.00 89.25 75 THR A N 1
ATOM 607 C CA . THR A 1 75 ? 5.418 -3.312 9.100 1.00 89.25 75 THR A CA 1
ATOM 608 C C . THR A 1 75 ? 5.670 -4.389 8.050 1.00 89.25 75 THR A C 1
ATOM 610 O O . THR A 1 75 ? 5.209 -4.243 6.930 1.00 89.25 75 THR A O 1
ATOM 613 N N . GLN A 1 76 ? 6.340 -5.499 8.381 1.00 88.81 76 GLN A N 1
ATOM 614 C CA . GLN A 1 76 ? 6.655 -6.548 7.396 1.00 88.81 76 GLN A CA 1
ATOM 615 C C . GLN A 1 76 ? 5.415 -7.119 6.702 1.00 88.81 76 GLN A C 1
ATOM 617 O O . GLN A 1 76 ? 5.464 -7.444 5.520 1.00 88.81 76 GLN A O 1
ATOM 622 N N . TRP A 1 77 ? 4.289 -7.184 7.416 1.00 88.94 77 TRP A N 1
ATOM 623 C CA . TRP A 1 77 ? 3.019 -7.649 6.864 1.00 88.94 77 TRP A CA 1
ATOM 624 C C . TRP A 1 77 ? 2.549 -6.808 5.663 1.00 88.94 77 TRP A C 1
ATOM 626 O O . TRP A 1 77 ? 1.905 -7.343 4.766 1.00 88.94 77 TRP A O 1
ATOM 636 N N . THR A 1 78 ? 2.907 -5.517 5.591 1.00 90.62 78 THR A N 1
ATOM 637 C CA . THR A 1 78 ? 2.471 -4.634 4.497 1.00 90.62 78 THR A CA 1
ATOM 638 C C . THR A 1 78 ? 3.114 -5.003 3.164 1.00 90.62 78 THR A C 1
ATOM 640 O O . THR A 1 78 ? 2.515 -4.779 2.120 1.00 90.62 78 THR A O 1
ATOM 643 N N . GLN A 1 79 ? 4.297 -5.626 3.178 1.00 89.25 79 GLN A N 1
ATOM 644 C CA . GLN A 1 79 ? 4.987 -6.062 1.958 1.00 89.25 79 GLN A CA 1
ATOM 645 C C . GLN A 1 79 ? 4.293 -7.243 1.272 1.00 89.25 79 GLN A C 1
ATOM 647 O O . GLN A 1 79 ? 4.566 -7.523 0.107 1.00 89.25 79 GLN A O 1
ATOM 652 N N . GLN A 1 80 ? 3.408 -7.933 1.993 1.00 90.12 80 GLN A N 1
ATOM 653 C CA . GLN A 1 80 ? 2.602 -9.043 1.485 1.00 90.12 80 GLN A CA 1
ATOM 654 C C . GLN A 1 80 ? 1.131 -8.646 1.288 1.00 90.12 80 GLN A C 1
ATOM 656 O O . GLN A 1 80 ? 0.337 -9.473 0.866 1.00 90.12 80 GLN A O 1
ATOM 661 N N . ASN A 1 81 ? 0.775 -7.385 1.553 1.00 90.19 81 ASN A N 1
ATOM 662 C CA . ASN A 1 81 ? -0.586 -6.866 1.468 1.00 90.19 81 ASN A CA 1
ATOM 663 C C . ASN A 1 81 ? -0.828 -6.214 0.098 1.00 90.19 81 ASN A C 1
ATOM 665 O O . ASN A 1 81 ? -0.709 -4.997 -0.051 1.00 90.19 81 ASN A O 1
ATOM 669 N N . SER A 1 82 ? -1.093 -7.034 -0.919 1.00 87.06 82 SER A N 1
ATOM 670 C CA . SER A 1 82 ? -1.260 -6.566 -2.305 1.00 87.06 82 SER A CA 1
ATOM 671 C C . SER A 1 82 ? -2.723 -6.331 -2.671 1.00 87.06 82 SER A C 1
ATOM 673 O O . SER A 1 82 ? -3.021 -5.453 -3.483 1.00 87.06 82 SER A O 1
ATOM 675 N N . VAL A 1 83 ? -3.638 -7.102 -2.083 1.00 89.81 83 VAL A N 1
ATOM 676 C CA . VAL A 1 83 ? -5.076 -7.013 -2.336 1.00 89.81 83 VAL A CA 1
ATOM 677 C C . VAL A 1 83 ? -5.751 -6.369 -1.133 1.00 89.81 83 VAL A C 1
ATOM 679 O O . VAL A 1 83 ? -5.904 -6.985 -0.083 1.00 89.81 83 VAL A O 1
ATOM 682 N N . GLN A 1 84 ? -6.191 -5.125 -1.289 1.00 90.12 84 GLN A N 1
ATOM 683 C CA . GLN A 1 84 ? -6.872 -4.375 -0.234 1.00 90.12 84 GLN A CA 1
ATOM 684 C C . GLN A 1 84 ? -8.246 -3.906 -0.702 1.00 90.12 84 GLN A C 1
ATOM 686 O O . GLN A 1 84 ? -8.410 -3.490 -1.853 1.00 90.12 84 GLN A O 1
ATOM 691 N N . THR A 1 85 ? -9.220 -3.932 0.204 1.00 89.50 85 THR A N 1
ATOM 692 C CA . THR A 1 85 ? -10.520 -3.284 -0.008 1.00 89.50 85 THR A CA 1
ATOM 693 C C . THR A 1 85 ? -10.654 -2.049 0.871 1.00 89.50 85 THR A C 1
ATOM 695 O O . THR A 1 85 ? -10.021 -1.938 1.924 1.00 89.50 85 THR A O 1
ATOM 698 N N . PHE A 1 86 ? -11.495 -1.118 0.439 1.00 88.06 86 PHE A N 1
ATOM 699 C CA . PHE A 1 86 ? -11.752 0.129 1.141 1.00 88.06 86 PHE A CA 1
ATOM 700 C C . PHE A 1 86 ? -13.183 0.140 1.652 1.00 88.06 86 PHE A C 1
ATOM 702 O O . PHE A 1 86 ? -14.124 -0.127 0.905 1.00 88.06 86 PHE A O 1
ATOM 709 N N . ILE A 1 87 ? -13.336 0.504 2.921 1.00 88.00 87 ILE A N 1
ATOM 710 C CA . ILE A 1 87 ? -14.630 0.656 3.573 1.00 88.00 87 ILE A CA 1
ATOM 711 C C . ILE A 1 87 ? -14.706 2.048 4.182 1.00 88.00 87 ILE A C 1
ATOM 713 O O . ILE A 1 87 ? -13.771 2.521 4.829 1.00 88.00 87 ILE A O 1
ATOM 717 N N . MET A 1 88 ? -15.835 2.722 3.989 1.00 85.75 88 MET A N 1
ATOM 718 C CA . MET A 1 88 ? -16.049 4.041 4.567 1.00 85.75 88 MET A CA 1
ATOM 719 C C . MET A 1 88 ? -16.439 3.908 6.042 1.00 85.75 88 MET A C 1
ATOM 721 O O . MET A 1 88 ? -17.377 3.196 6.380 1.00 85.75 88 MET A O 1
ATOM 725 N N . MET A 1 89 ? -15.775 4.642 6.937 1.00 86.19 89 MET A N 1
ATOM 726 C CA . MET A 1 89 ? -16.065 4.583 8.381 1.00 86.19 89 MET A CA 1
ATOM 727 C C . MET A 1 89 ? -17.489 5.038 8.735 1.00 86.19 89 MET A C 1
ATOM 729 O O . MET A 1 89 ? -17.997 4.740 9.811 1.00 86.19 89 MET A O 1
ATOM 733 N N . ASN A 1 90 ? -18.121 5.816 7.855 1.00 84.00 90 ASN A N 1
ATOM 734 C CA . ASN A 1 90 ? -19.495 6.280 8.022 1.00 84.00 90 ASN A CA 1
ATOM 735 C C . ASN A 1 90 ? -20.540 5.288 7.490 1.00 84.00 90 ASN A C 1
ATOM 737 O O . ASN A 1 90 ? -21.736 5.591 7.581 1.00 84.00 90 ASN A O 1
ATOM 741 N N . ASP A 1 91 ? -20.117 4.146 6.941 1.00 84.56 91 ASP A N 1
ATOM 742 C CA . ASP A 1 91 ? -21.041 3.087 6.569 1.00 84.56 91 ASP A CA 1
ATOM 743 C C . ASP A 1 91 ? -21.732 2.542 7.827 1.00 84.56 91 ASP A C 1
ATOM 745 O O . ASP A 1 91 ? -21.160 2.460 8.915 1.00 84.56 91 ASP A O 1
ATOM 749 N N . ARG A 1 92 ? -23.023 2.244 7.710 1.00 83.62 92 ARG A N 1
ATOM 750 C CA . ARG A 1 92 ? -23.819 1.764 8.843 1.00 83.62 92 ARG A CA 1
ATOM 751 C C . ARG A 1 92 ? -23.673 0.267 9.047 1.00 83.62 92 ARG A C 1
ATOM 753 O O . ARG A 1 92 ? -23.951 -0.182 10.155 1.00 83.62 92 ARG A O 1
ATOM 760 N N . SER A 1 93 ? -23.303 -0.478 8.009 1.00 83.94 93 SER A N 1
ATOM 761 C CA . SER A 1 93 ? -23.171 -1.934 8.080 1.00 83.94 93 SER A CA 1
ATOM 762 C C . SER A 1 93 ? -21.974 -2.370 8.929 1.00 83.94 93 SER A C 1
ATOM 764 O O . SER A 1 93 ? -22.049 -3.404 9.585 1.00 83.94 93 SER A O 1
ATOM 766 N N . ILE A 1 94 ? -20.945 -1.518 9.017 1.00 88.31 94 ILE A N 1
ATOM 767 C CA . ILE A 1 94 ? -19.645 -1.856 9.608 1.00 88.31 94 ILE A CA 1
ATOM 768 C C . ILE A 1 94 ? -19.604 -1.804 11.126 1.00 88.31 94 ILE A C 1
ATOM 770 O O . ILE A 1 94 ? -18.610 -2.212 11.723 1.00 88.31 94 ILE A O 1
ATOM 774 N N . TYR A 1 95 ? -20.640 -1.253 11.758 1.00 88.56 95 TYR A N 1
ATOM 775 C CA . TYR A 1 95 ? -20.688 -1.052 13.199 1.00 88.56 95 TYR A CA 1
ATOM 776 C C . TYR A 1 95 ? -21.997 -1.574 13.779 1.00 88.56 95 TYR A C 1
ATOM 778 O O . TYR A 1 95 ? -23.072 -0.999 13.572 1.00 88.56 95 TYR A O 1
ATOM 786 N N . ASP A 1 96 ? -21.887 -2.626 14.581 1.00 89.88 96 ASP A N 1
ATOM 787 C CA . ASP A 1 96 ? -22.996 -3.169 15.346 1.00 89.88 96 ASP A CA 1
ATOM 788 C C . ASP A 1 96 ? -23.250 -2.301 16.588 1.00 89.88 96 ASP A C 1
ATOM 790 O O . ASP A 1 96 ? -22.409 -2.155 17.477 1.00 89.88 96 ASP A O 1
ATOM 794 N N . ARG A 1 97 ? -24.446 -1.708 16.655 1.00 89.06 97 ARG A N 1
ATOM 795 C CA . ARG A 1 97 ? -24.861 -0.812 17.744 1.00 89.06 97 ARG A CA 1
ATOM 796 C C . ARG A 1 97 ? -25.274 -1.550 19.014 1.00 89.06 97 ARG A C 1
ATOM 798 O O . ARG A 1 97 ? -25.234 -0.933 20.080 1.00 89.06 97 ARG A O 1
ATOM 805 N N . GLU A 1 98 ? -25.684 -2.810 18.910 1.00 92.56 98 GLU A N 1
ATOM 806 C CA . GLU A 1 98 ? -26.077 -3.625 20.061 1.00 92.56 98 GLU A CA 1
ATOM 807 C C . GLU A 1 98 ? -24.831 -4.093 20.812 1.00 92.56 98 GLU A C 1
ATOM 809 O O . GLU A 1 98 ? -24.715 -3.876 22.021 1.00 92.56 98 GLU A O 1
ATOM 814 N N . THR A 1 99 ? -23.855 -4.645 20.085 1.00 92.81 99 THR A N 1
ATOM 815 C CA . THR A 1 99 ? -22.591 -5.133 20.663 1.00 92.81 99 THR A CA 1
ATOM 816 C C . THR A 1 99 ? -21.517 -4.052 20.795 1.00 92.81 99 THR A C 1
ATOM 818 O O . THR A 1 99 ? -20.560 -4.235 21.551 1.00 92.81 99 THR A O 1
ATOM 821 N N . LYS A 1 100 ? -21.694 -2.902 20.125 1.00 90.31 100 LYS A N 1
ATOM 822 C CA . LYS A 1 100 ? -20.762 -1.760 20.065 1.00 90.31 100 LYS A CA 1
ATOM 823 C C . LYS A 1 100 ? -19.410 -2.090 19.425 1.00 90.31 100 LYS A C 1
ATOM 825 O O . LYS A 1 100 ? -18.394 -1.508 19.815 1.00 90.31 100 LYS A O 1
ATOM 830 N N . GLN A 1 101 ? -19.392 -2.995 18.451 1.00 89.00 101 GLN A N 1
ATOM 831 C CA . GLN A 1 101 ? -18.177 -3.490 17.798 1.00 89.00 101 GLN A CA 1
ATOM 832 C C . GLN A 1 101 ? -18.206 -3.261 16.287 1.00 89.00 101 GLN A C 1
ATOM 834 O O . GLN A 1 101 ? -19.271 -3.172 15.679 1.00 89.00 101 GLN A O 1
ATOM 839 N N . TYR A 1 102 ? -17.018 -3.170 15.685 1.00 86.44 102 TYR A N 1
ATOM 840 C CA . TYR A 1 102 ? -16.887 -3.176 14.231 1.00 86.44 102 TYR A CA 1
ATOM 841 C C . TYR A 1 102 ? -16.996 -4.606 13.701 1.00 86.44 102 TYR A C 1
ATOM 843 O O . TYR A 1 102 ? -16.324 -5.501 14.210 1.00 86.44 102 TYR A O 1
ATOM 851 N N . THR A 1 103 ? -17.816 -4.809 12.674 1.00 88.94 103 THR A N 1
ATOM 852 C CA . THR A 1 103 ? -18.123 -6.124 12.089 1.00 88.94 103 THR A CA 1
ATOM 853 C C . THR A 1 103 ? -17.518 -6.272 10.697 1.00 88.94 103 THR A C 1
ATOM 855 O O . THR A 1 103 ? -18.215 -6.600 9.744 1.00 88.94 103 THR A O 1
ATOM 858 N N . VAL A 1 104 ? -16.208 -6.032 10.594 1.00 85.38 104 VAL A N 1
ATOM 859 C CA . VAL A 1 104 ? -15.469 -5.999 9.319 1.00 85.38 104 VAL A CA 1
ATOM 860 C C . VAL A 1 104 ? -15.627 -7.296 8.520 1.00 85.38 104 VAL A C 1
ATOM 862 O O . VAL A 1 104 ? -15.836 -7.240 7.313 1.00 85.38 104 VAL A O 1
ATOM 865 N N . ASP A 1 105 ? -15.589 -8.453 9.186 1.00 85.50 105 ASP A N 1
ATOM 866 C CA . ASP A 1 105 ? -15.687 -9.762 8.524 1.00 85.50 105 ASP A CA 1
ATOM 867 C C . ASP A 1 105 ? -17.007 -9.927 7.760 1.00 85.50 105 ASP A C 1
ATOM 869 O O . ASP A 1 105 ? -17.029 -10.409 6.630 1.00 85.50 105 ASP A O 1
ATOM 873 N N . LYS A 1 106 ? -18.109 -9.446 8.348 1.00 85.75 106 LYS A N 1
ATOM 874 C CA . LYS A 1 106 ? -19.434 -9.507 7.729 1.00 85.75 106 LYS A CA 1
ATOM 875 C C . LYS A 1 106 ? -19.485 -8.680 6.445 1.00 85.75 106 LYS A C 1
ATOM 877 O O . LYS A 1 106 ? -20.010 -9.153 5.440 1.00 85.75 106 LYS A O 1
ATOM 882 N N . ASP A 1 107 ? -18.959 -7.457 6.471 1.00 82.94 107 ASP A N 1
ATOM 883 C CA . ASP A 1 107 ? -18.970 -6.597 5.284 1.00 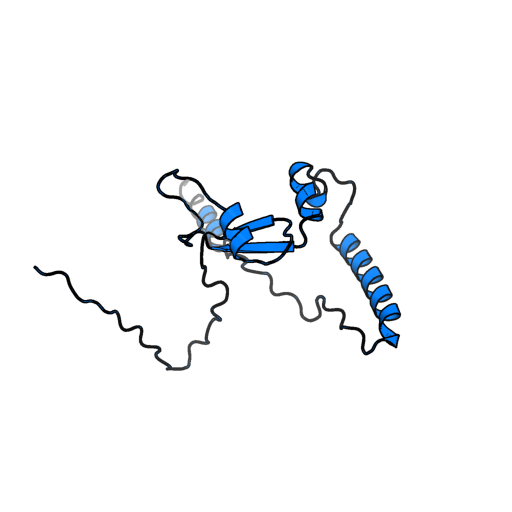82.94 107 ASP A CA 1
ATOM 884 C C . ASP A 1 107 ? -18.105 -7.178 4.165 1.00 82.94 107 ASP A C 1
ATOM 886 O O . ASP A 1 107 ? -18.501 -7.158 3.000 1.00 82.94 107 ASP A O 1
ATOM 890 N N . VAL A 1 108 ? -16.941 -7.736 4.508 1.00 85.88 108 VAL A N 1
ATOM 891 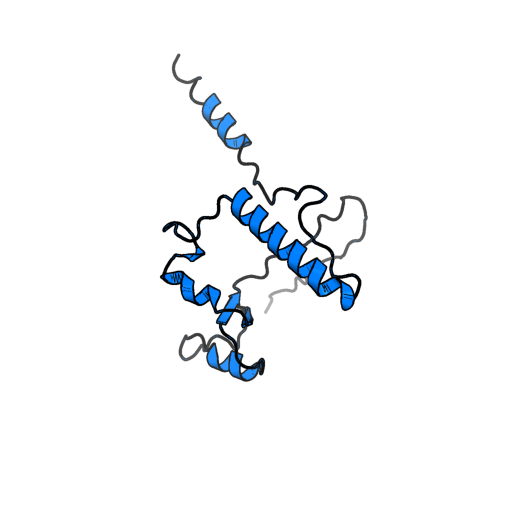C CA . VAL A 1 108 ? -16.045 -8.378 3.536 1.00 85.88 108 VAL A CA 1
ATOM 892 C C . VAL A 1 108 ? -16.721 -9.581 2.872 1.00 85.88 108 VAL A C 1
ATOM 894 O O . VAL A 1 108 ? -16.660 -9.709 1.644 1.00 85.88 108 VAL A O 1
ATOM 897 N N . ASP A 1 109 ? -17.420 -10.413 3.648 1.00 85.88 109 ASP A N 1
ATOM 898 C CA . ASP A 1 109 ? -18.191 -11.549 3.128 1.00 85.88 109 ASP A CA 1
ATOM 899 C C . ASP A 1 109 ? -19.305 -11.099 2.163 1.00 85.88 109 ASP A C 1
ATOM 901 O O . ASP A 1 109 ? -19.547 -11.730 1.126 1.00 85.88 109 ASP A O 1
ATOM 905 N N . GLU A 1 110 ? -19.967 -9.978 2.460 1.00 85.12 110 GLU A N 1
ATOM 906 C CA . GLU A 1 110 ? -21.025 -9.412 1.616 1.00 85.12 110 GLU A CA 1
ATOM 907 C C . GLU A 1 110 ? -20.489 -8.808 0.304 1.00 85.12 110 GLU A C 1
ATOM 909 O O . GLU A 1 110 ? -21.161 -8.895 -0.730 1.00 85.12 110 GLU A O 1
ATOM 914 N N . MET A 1 111 ? -19.272 -8.253 0.304 1.00 83.19 111 MET A N 1
ATOM 915 C CA . MET A 1 111 ? -18.655 -7.614 -0.869 1.00 83.19 111 MET A CA 1
ATOM 916 C C . MET A 1 111 ? -18.286 -8.589 -1.997 1.00 83.19 111 MET A C 1
ATOM 918 O O . MET A 1 111 ? -18.153 -8.163 -3.145 1.00 83.19 111 MET A O 1
ATOM 922 N N . ARG A 1 112 ? -18.131 -9.890 -1.707 1.00 81.19 112 ARG A N 1
ATOM 923 C CA . ARG A 1 112 ? -17.794 -10.941 -2.697 1.00 81.19 112 ARG A CA 1
ATOM 924 C C . ARG A 1 112 ? -16.554 -10.630 -3.552 1.00 81.19 112 ARG A C 1
ATOM 926 O O . ARG A 1 112 ? -16.468 -11.052 -4.704 1.00 81.19 112 ARG A O 1
ATOM 933 N N . VAL A 1 113 ? -15.583 -9.913 -2.990 1.00 80.50 113 VAL A N 1
ATOM 934 C CA . VAL A 1 113 ? -14.359 -9.463 -3.684 1.00 80.50 113 VAL A CA 1
ATOM 935 C C . VAL A 1 113 ? -13.276 -10.543 -3.808 1.00 80.50 113 VAL A C 1
ATOM 937 O O . VAL A 1 113 ? -12.244 -10.313 -4.431 1.00 80.50 113 VAL A O 1
ATOM 940 N N . GLY A 1 114 ? -13.524 -11.744 -3.276 1.00 84.69 114 GLY A N 1
ATOM 941 C CA . GLY A 1 114 ? -12.523 -12.804 -3.179 1.00 84.69 114 GLY A CA 1
ATOM 942 C C . GLY A 1 114 ? -11.576 -12.591 -1.991 1.00 84.69 114 GLY A C 1
ATOM 943 O O . GLY A 1 114 ? -11.862 -11.766 -1.124 1.00 84.69 114 GLY A O 1
ATOM 944 N N . PRO A 1 115 ? -10.471 -13.353 -1.912 1.00 87.19 115 PRO A N 1
ATOM 945 C CA . PRO A 1 115 ? -9.484 -13.196 -0.849 1.00 87.19 115 PRO A CA 1
ATOM 946 C C . PRO A 1 115 ? -8.861 -11.799 -0.880 1.00 87.19 115 PRO A C 1
ATOM 948 O O . PRO A 1 115 ? -8.382 -11.357 -1.925 1.00 87.19 115 PRO A O 1
ATOM 951 N N . ILE A 1 116 ? -8.851 -11.132 0.270 1.00 90.19 116 ILE A N 1
ATOM 952 C CA . ILE A 1 116 ? -8.186 -9.847 0.481 1.00 90.19 116 ILE A CA 1
ATOM 953 C C . ILE A 1 116 ? -7.167 -9.990 1.611 1.00 90.19 116 ILE A C 1
ATOM 955 O O . ILE A 1 116 ? -7.379 -10.748 2.557 1.00 90.19 116 ILE A O 1
ATOM 959 N N . ASP A 1 117 ? -6.077 -9.243 1.516 1.00 89.94 117 ASP A N 1
ATOM 960 C CA . ASP A 1 117 ? -5.004 -9.230 2.508 1.00 89.94 117 ASP A CA 1
ATOM 961 C C . ASP A 1 117 ? -5.305 -8.235 3.642 1.00 89.94 117 ASP A C 1
ATOM 963 O O . ASP A 1 117 ? -4.877 -8.423 4.782 1.00 89.94 117 ASP A O 1
ATOM 967 N N . SER A 1 118 ? -6.050 -7.161 3.347 1.00 90.50 118 SER A N 1
ATOM 968 C CA . SER A 1 118 ? -6.442 -6.166 4.347 1.00 90.50 118 SER A CA 1
ATOM 969 C C . SER A 1 118 ? -7.682 -5.352 3.970 1.00 90.50 118 SER A C 1
ATOM 971 O O . SER A 1 118 ? -8.094 -5.264 2.810 1.00 90.50 118 SER A O 1
ATOM 973 N N . VAL A 1 119 ? -8.254 -4.709 4.990 1.00 90.38 119 VAL A N 1
ATOM 974 C CA . VAL A 1 119 ? -9.338 -3.734 4.865 1.00 90.38 119 VAL A CA 1
ATOM 975 C C . VAL A 1 119 ? -8.838 -2.381 5.349 1.00 90.38 119 VAL A C 1
ATOM 977 O O . VAL A 1 119 ? -8.407 -2.248 6.497 1.00 90.38 119 VAL A O 1
ATOM 980 N N . LEU A 1 120 ? -8.945 -1.357 4.503 1.00 89.38 120 LEU A N 1
ATOM 981 C CA . LEU A 1 120 ? -8.723 0.021 4.917 1.00 89.38 120 LEU A CA 1
ATOM 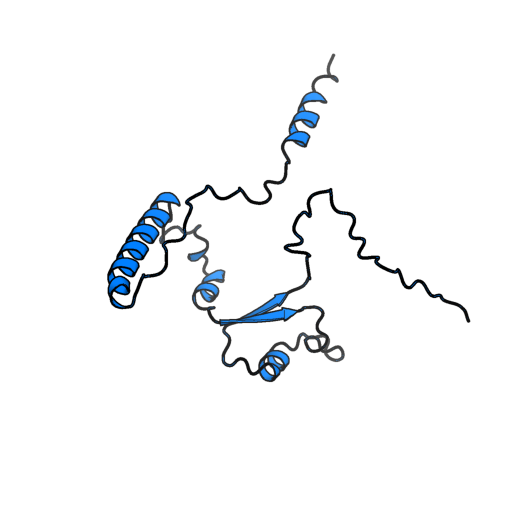982 C C . LEU A 1 120 ? -10.046 0.671 5.321 1.00 89.38 120 LEU A C 1
ATOM 984 O O . LEU A 1 120 ? -10.914 0.915 4.482 1.00 89.38 120 LEU A O 1
ATOM 988 N N . ILE A 1 121 ? -10.168 1.009 6.605 1.00 88.56 121 ILE A N 1
ATOM 989 C CA . ILE A 1 121 ? -11.290 1.798 7.120 1.00 88.56 121 ILE A CA 1
ATOM 990 C C . ILE A 1 121 ? -10.960 3.279 6.952 1.00 88.56 121 ILE A C 1
ATOM 992 O O . ILE A 1 121 ? -10.018 3.798 7.553 1.00 88.56 121 ILE A O 1
ATOM 996 N N . TRP A 1 122 ? -11.749 3.967 6.137 1.00 87.00 122 TRP A N 1
ATOM 997 C CA . TRP A 1 122 ? -11.470 5.331 5.716 1.00 87.00 122 TRP A CA 1
ATOM 998 C C . TRP A 1 122 ? -12.395 6.347 6.421 1.00 87.00 122 TRP A C 1
ATOM 1000 O O . TRP A 1 122 ? -13.607 6.349 6.180 1.00 87.00 122 TRP A O 1
ATOM 1010 N N . PRO A 1 123 ? -11.870 7.223 7.308 1.00 82.06 123 PRO A N 1
ATOM 1011 C CA . PRO A 1 123 ? -12.682 8.039 8.219 1.00 82.06 123 PRO A CA 1
ATOM 1012 C C . PRO A 1 123 ? -13.294 9.314 7.627 1.00 82.06 123 PRO A C 1
ATOM 1014 O O . PRO A 1 123 ? -14.122 9.948 8.281 1.00 82.06 123 PRO A O 1
ATOM 1017 N N . ALA A 1 124 ? -12.898 9.736 6.427 1.00 71.69 124 ALA A N 1
ATOM 1018 C CA . ALA A 1 124 ? -13.300 11.027 5.874 1.00 71.69 124 ALA A CA 1
ATOM 1019 C C . ALA A 1 124 ? -13.588 10.934 4.380 1.00 71.69 124 ALA A C 1
ATOM 1021 O O . ALA A 1 124 ? -12.984 10.147 3.680 1.00 71.69 124 ALA A O 1
ATOM 1022 N N . TYR A 1 125 ? -14.420 11.813 3.843 1.00 61.59 125 TYR A N 1
ATOM 1023 C CA . TYR A 1 125 ? -14.308 12.178 2.433 1.00 61.59 125 TYR A CA 1
ATOM 1024 C C . TYR A 1 125 ? -13.665 13.561 2.418 1.00 61.59 125 TYR A C 1
ATOM 1026 O O . TYR A 1 125 ? -14.387 14.551 2.562 1.00 61.59 125 TYR A O 1
ATOM 1034 N N . PRO A 1 126 ? -12.327 13.706 2.365 1.00 52.31 126 PRO A N 1
ATOM 1035 C CA . PRO A 1 126 ? -11.790 15.012 2.077 1.00 52.31 126 PRO A CA 1
ATOM 1036 C C . PRO A 1 126 ? -12.000 15.228 0.584 1.00 52.31 126 PRO A C 1
ATOM 1038 O O . PRO A 1 126 ? -11.960 14.303 -0.222 1.00 52.31 126 PRO A O 1
ATOM 1041 N N . ASN A 1 127 ? -12.238 16.469 0.215 1.00 56.00 127 ASN A N 1
ATOM 1042 C CA . ASN A 1 127 ? -12.290 16.941 -1.155 1.00 56.00 127 ASN A CA 1
ATOM 1043 C C . ASN A 1 127 ? -10.870 16.855 -1.779 1.00 56.00 127 ASN A C 1
ATOM 1045 O O . ASN A 1 127 ? -10.277 17.878 -2.117 1.00 56.00 127 ASN A O 1
ATOM 1049 N N . ILE A 1 128 ? -10.264 15.658 -1.825 1.00 53.84 128 ILE A N 1
ATOM 1050 C CA . ILE A 1 128 ? -8.909 15.399 -2.328 1.00 53.84 128 ILE A CA 1
ATOM 1051 C C . ILE A 1 128 ? -8.984 15.455 -3.859 1.00 53.84 128 ILE A C 1
ATOM 1053 O O . ILE A 1 128 ? -9.071 14.429 -4.523 1.00 53.84 128 ILE A O 1
ATOM 1057 N N . GLY A 1 129 ? -9.037 16.665 -4.419 1.00 49.56 129 GLY A N 1
ATOM 1058 C CA . GLY A 1 129 ? -8.972 16.866 -5.870 1.00 49.56 129 GLY A CA 1
ATOM 1059 C C . GLY A 1 129 ? -10.023 17.785 -6.488 1.00 49.56 129 GLY A C 1
ATOM 1060 O O 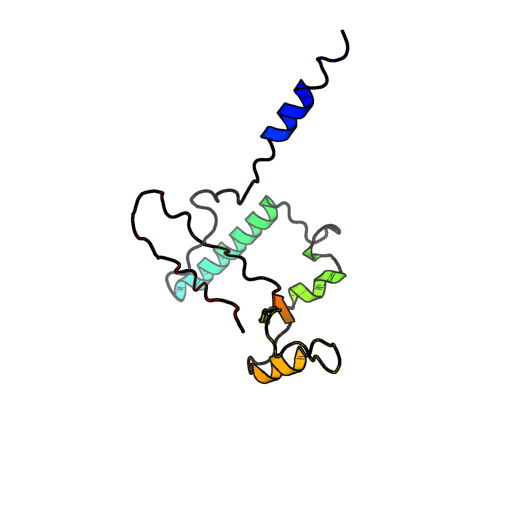. GLY A 1 129 ? -10.266 17.684 -7.686 1.00 49.56 129 GLY A O 1
ATOM 1061 N N . GLY A 1 130 ? -10.637 18.702 -5.734 1.00 45.38 130 GLY A N 1
ATOM 1062 C CA . GLY A 1 130 ? -11.303 19.835 -6.380 1.00 45.38 130 GLY A CA 1
ATOM 1063 C C . GLY A 1 130 ? -10.242 20.718 -7.036 1.00 45.38 130 GLY A C 1
ATOM 1064 O O . GLY A 1 130 ? -9.511 21.397 -6.317 1.00 45.38 130 GLY A O 1
ATOM 1065 N N . GLN A 1 131 ? -10.112 20.672 -8.367 1.00 49.19 131 GLN A N 1
ATOM 1066 C CA . GLN A 1 131 ? -9.201 21.559 -9.095 1.00 49.19 131 GLN A CA 1
ATOM 1067 C C . GLN A 1 131 ? -9.450 23.019 -8.674 1.00 49.19 131 GLN A C 1
ATOM 1069 O O . GLN A 1 131 ? -10.609 23.398 -8.474 1.00 49.19 131 GLN A O 1
ATOM 1074 N N . PRO A 1 132 ? -8.408 23.860 -8.555 1.00 46.12 132 PRO A N 1
ATOM 1075 C CA . PRO A 1 132 ? -8.618 25.294 -8.515 1.00 46.12 132 PRO A CA 1
ATOM 1076 C C . PRO A 1 132 ? -9.149 25.711 -9.891 1.00 46.12 132 PRO A C 1
ATOM 1078 O O . PRO A 1 132 ? -8.383 25.938 -10.823 1.00 46.12 132 PRO A O 1
ATOM 1081 N N . GLU A 1 133 ? -10.472 25.762 -10.037 1.00 49.00 133 GLU A N 1
ATOM 1082 C CA . GLU A 1 133 ? -11.115 26.463 -11.147 1.00 49.00 133 GLU A CA 1
ATOM 1083 C C . GLU A 1 133 ? -10.512 27.878 -11.213 1.00 49.00 133 GLU A C 1
ATOM 1085 O O . GLU A 1 133 ? -10.487 28.579 -10.190 1.00 49.00 133 GLU A O 1
ATOM 1090 N N . PRO A 1 134 ? -9.981 28.318 -12.367 1.00 44.06 134 PRO A N 1
ATOM 1091 C CA . PRO A 1 134 ? -9.470 29.669 -12.497 1.00 44.06 134 PRO A CA 1
ATOM 1092 C C . PRO A 1 134 ? -10.606 30.656 -12.210 1.00 44.06 134 PRO A C 1
ATOM 1094 O O . PRO A 1 134 ? -11.696 30.557 -12.775 1.00 44.06 134 PRO A O 1
ATOM 1097 N N . MET A 1 135 ? -10.355 31.617 -11.316 1.00 43.56 135 MET A N 1
ATOM 1098 C CA . MET A 1 135 ? -11.272 32.726 -11.048 1.00 43.56 135 MET A CA 1
ATOM 1099 C C . MET A 1 135 ? -11.554 33.478 -12.358 1.00 43.56 135 MET A C 1
ATOM 1101 O O . MET A 1 135 ? -10.769 34.333 -12.760 1.00 43.56 135 MET A O 1
ATOM 1105 N N . GLY A 1 136 ? -12.653 33.149 -13.042 1.00 44.16 136 GLY A N 1
ATOM 1106 C CA . GLY A 1 136 ? -12.972 33.793 -14.317 1.00 44.16 136 GLY A CA 1
ATOM 1107 C C . GLY A 1 136 ? -14.248 33.373 -15.047 1.00 44.16 136 GLY A C 1
ATOM 1108 O O . GLY A 1 136 ? -14.668 34.118 -15.927 1.00 44.16 136 GLY A O 1
ATOM 1109 N N . SER A 1 137 ? -14.913 32.268 -14.694 1.00 32.28 137 SER A N 1
ATOM 1110 C CA . SER A 1 137 ? -16.113 31.818 -15.424 1.00 32.28 137 SER A CA 1
ATOM 1111 C C . SER A 1 137 ? -17.368 31.817 -14.539 1.00 32.28 137 SER A C 1
ATOM 1113 O O . SER A 1 137 ? -17.399 31.129 -13.517 1.00 32.28 137 SER A O 1
ATOM 1115 N N . PRO A 1 138 ? -18.431 32.571 -14.888 1.00 44.25 138 PRO A N 1
ATOM 1116 C CA . PRO A 1 138 ? -19.649 32.631 -14.098 1.00 44.25 138 PRO A CA 1
ATOM 1117 C C . PRO A 1 138 ? -20.546 31.437 -14.439 1.00 44.25 138 PRO A C 1
ATOM 1119 O O . PRO A 1 138 ? -21.504 31.561 -15.196 1.00 44.25 138 PRO A O 1
ATOM 1122 N N . THR A 1 139 ? -20.279 30.283 -13.833 1.00 36.78 139 THR A N 1
ATOM 1123 C CA . THR A 1 139 ? -21.248 29.180 -13.796 1.00 36.78 139 THR A CA 1
ATOM 1124 C C . THR A 1 139 ? -21.566 28.852 -12.350 1.00 36.78 139 THR A C 1
ATOM 1126 O O . THR A 1 139 ? -20.899 28.096 -11.653 1.00 36.78 139 THR A O 1
ATOM 1129 N N . THR A 1 140 ? -22.612 29.515 -11.880 1.00 38.50 140 THR A N 1
ATOM 1130 C CA . THR A 1 140 ? -23.233 29.330 -10.579 1.00 38.50 140 THR A CA 1
ATOM 1131 C C . THR A 1 140 ? -23.893 27.951 -10.504 1.00 38.50 140 THR A C 1
ATOM 1133 O O . THR A 1 140 ? -25.065 27.799 -10.843 1.00 38.50 140 THR A O 1
ATOM 1136 N N . SER A 1 141 ? -23.209 26.939 -9.962 1.00 35.78 141 SER A N 1
ATOM 1137 C CA . SER A 1 141 ? -23.920 25.810 -9.346 1.00 35.78 141 SER A CA 1
ATOM 1138 C C . SER A 1 141 ? -24.450 26.275 -7.989 1.00 35.78 141 SER A C 1
ATOM 1140 O O . SER A 1 141 ? -23.816 26.167 -6.937 1.00 35.78 141 SER A O 1
ATOM 1142 N N . ARG A 1 142 ? -25.622 26.901 -8.061 1.00 31.25 142 ARG A N 1
ATOM 1143 C CA . ARG A 1 142 ? -26.469 27.351 -6.963 1.00 31.25 142 ARG A CA 1
ATOM 1144 C C . ARG A 1 142 ? -26.710 26.204 -5.975 1.00 31.25 142 ARG A C 1
ATOM 1146 O O . ARG A 1 142 ? -27.624 25.409 -6.154 1.00 31.25 142 ARG A O 1
ATOM 1153 N N . TRP A 1 143 ? -25.940 26.162 -4.890 1.00 29.78 143 TRP A N 1
ATOM 1154 C CA . TRP A 1 143 ? -26.310 25.414 -3.690 1.00 29.78 143 TRP A CA 1
ATOM 1155 C C . TRP A 1 143 ? -27.542 26.077 -3.066 1.00 29.78 143 TRP A C 1
ATOM 1157 O O . TRP A 1 143 ? -27.440 27.024 -2.281 1.00 29.78 143 TRP A O 1
ATOM 1167 N N . SER A 1 144 ? -28.737 25.612 -3.432 1.00 33.69 144 SER A N 1
ATOM 1168 C CA . SER A 1 144 ? -29.952 25.959 -2.704 1.00 33.69 144 SER A CA 1
ATOM 1169 C C . SER A 1 144 ? -29.893 25.303 -1.327 1.00 33.69 144 SER A C 1
ATOM 1171 O O . SER A 1 144 ? -30.168 24.115 -1.170 1.00 33.69 144 SER A O 1
ATOM 1173 N N . ARG A 1 145 ? -29.537 26.093 -0.309 1.00 35.81 145 ARG A N 1
ATOM 1174 C CA . ARG A 1 145 ? -29.811 25.770 1.093 1.00 35.81 145 ARG A CA 1
ATOM 1175 C C . ARG A 1 145 ? -31.318 25.555 1.253 1.00 35.81 145 ARG A C 1
ATOM 1177 O O . ARG A 1 145 ? -32.075 26.520 1.337 1.00 35.81 145 ARG A O 1
ATOM 1184 N N . GLY A 1 146 ? -31.742 24.298 1.333 1.00 29.83 146 GLY A N 1
ATOM 1185 C CA . GLY A 1 146 ? -33.053 23.920 1.846 1.00 29.83 146 GLY A CA 1
ATOM 1186 C C . GLY A 1 146 ? -33.109 24.187 3.347 1.00 29.83 146 GLY A C 1
ATOM 1187 O O . GLY A 1 146 ? -32.855 23.303 4.156 1.00 29.83 146 GLY A O 1
ATOM 1188 N N . ARG A 1 147 ? -33.391 25.436 3.722 1.00 41.81 147 ARG A N 1
ATOM 1189 C CA . ARG A 1 147 ? -33.773 25.819 5.081 1.00 41.81 147 ARG A CA 1
ATOM 1190 C C . ARG A 1 147 ? -35.301 25.778 5.152 1.00 41.81 147 ARG A C 1
ATOM 1192 O O . ARG A 1 147 ? -35.954 26.742 4.779 1.00 41.81 147 ARG A O 1
ATOM 1199 N N . GLN A 1 148 ? -35.858 24.678 5.635 1.00 37.25 148 GLN A N 1
ATOM 1200 C CA . GLN A 1 148 ? -37.178 24.620 6.273 1.00 37.25 148 GLN A CA 1
ATOM 1201 C C . GLN A 1 148 ? -36.990 23.624 7.424 1.00 37.25 148 GLN A C 1
ATOM 1203 O O . GLN A 1 148 ? -36.551 22.510 7.194 1.00 37.25 148 GLN A O 1
ATOM 1208 N N . GLY A 1 149 ? -37.113 23.952 8.702 1.00 32.06 149 GLY A N 1
ATOM 1209 C CA . GLY A 1 149 ? -37.982 24.923 9.341 1.00 32.06 149 GLY A CA 1
ATOM 1210 C C . GLY A 1 149 ? -38.699 24.150 10.443 1.00 32.06 149 GLY A C 1
ATOM 1211 O O . GLY A 1 149 ? -39.686 23.480 10.178 1.00 32.06 149 GLY A O 1
ATOM 1212 N N . ARG A 1 150 ? -38.164 24.189 11.670 1.00 35.88 150 ARG A N 1
ATOM 1213 C CA . ARG A 1 150 ? -38.920 23.831 12.879 1.00 35.88 150 ARG A CA 1
ATOM 1214 C C . ARG A 1 150 ? -40.148 24.737 12.928 1.00 35.88 150 ARG A C 1
ATOM 1216 O O . ARG A 1 150 ? -39.952 25.947 12.921 1.00 35.88 150 ARG A O 1
ATOM 1223 N N . HIS A 1 151 ? -41.347 24.175 13.056 1.00 36.66 151 HIS A N 1
ATOM 1224 C CA . HIS A 1 151 ? -42.365 24.661 13.990 1.00 36.66 151 HIS A CA 1
ATOM 1225 C C . HIS A 1 151 ? -43.556 23.696 14.087 1.00 36.66 151 HIS A C 1
ATOM 1227 O O . HIS A 1 151 ? -44.218 23.444 13.087 1.00 36.66 151 HIS A O 1
ATOM 1233 N N . ARG A 1 152 ? -43.836 23.338 15.350 1.00 38.72 152 ARG A N 1
ATOM 1234 C CA . ARG A 1 152 ? -45.030 22.709 15.942 1.00 38.72 152 ARG A CA 1
ATOM 1235 C C . ARG A 1 152 ? -45.164 21.201 15.792 1.00 38.72 152 ARG A C 1
ATOM 1237 O O . ARG A 1 152 ? -45.430 20.722 14.677 1.00 38.72 152 ARG A O 1
#

Organism: Phytophthora infestans (NCBI:txid4787)

Secondary structure (DSSP, 8-state):
--SSSTTHHHHHHHSS--------PPTT-S-PPPPSSGGGHHHHHHHHHHHHHHHHHHTT--TT-TT-GGG-GGGGGGGG---EEEEETT-STTEETTTTEE-HHHHHHHHT----SEEEEE-----TT-----TT----------------

pLDDT: mean 70.42, std 21.13, range [29.78, 94.31]

Foldseek 3Di:
DPPPVVPVVVVVVVVPPPPPPDDDDDPPPDDPDDQPDPVCNVVSVVVVVVVVVVVCVVVVPDPPDCPDPCNPPVCVLVVVQPFEEEDELPDPQQADPVVRDGPVVVVVVVVPPPDGSYYHYHHDDDPVDPPPDPPDDPDDPDPPPPDDDDDD

Sequence (152 aa):
MRALTGLYLSTACCLFSQTLAWDQKPDGYEVIDGPDGPESVDAWRRNWTAWKKMELITNRYNPNDSFNVYNIQQTQWTQQNSVQTFIMMNDRSIYDRETKQYTVDKDVDEMRVGPIDSVLIWPAYPNIGGQPEPMGSPTTSRWSRGRQGRHR